Protein AF-A0A1H9SUN4-F1 (afdb_monomer)

pLDDT: mean 77.21, std 13.28, range [38.81, 92.25]

Nearest PDB structures (foldseek):
  4p0t-assembly2_B  TM=3.916E-01  e=3.018E+00  Homo sapiens
  4wau-assembly2_B  TM=3.631E-01  e=3.709E+00  Homo sapiens
  4wau-assembly1_A  TM=3.408E-01  e=3.233E+00  Homo sapiens
  6rxy-assembly1_CN  TM=1.981E-01  e=8.464E+00  Thermochaetoides thermophila

Sequence (82 aa):
MVFELIVVDTKEEADFINLTVAKPNDHRKTYAVFVGQTICGLHHRGVRPNRLTRWHRELTTEMELRWNAEVLIPSVRIKEAL

Foldseek 3Di:
DAEEEEEDADPVVQVVCQVVPDDDDPPYDYHYDYPPDDDDPDDDPNDFHQYYHYPPDDQDDPSSVVVCCVRNPPPPPPPDDD

Solvent-accessible surface area (backbone atoms only — not comparable to full-atom values)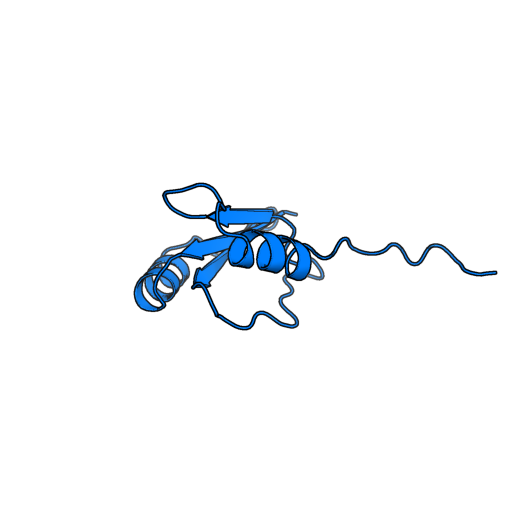: 5079 Å² total; per-residue (Å²): 116,47,28,34,35,36,37,35,82,40,63,67,57,14,53,52,45,55,73,67,53,72,77,68,52,94,55,44,38,75,44,46,38,28,69,89,60,88,82,76,90,63,66,58,96,88,39,50,46,71,42,81,45,52,67,97,49,79,79,80,48,71,70,49,49,51,48,49,55,67,56,47,54,71,83,72,74,81,73,74,87,129

Structure (mmCIF, N/CA/C/O backbone):
data_AF-A0A1H9SUN4-F1
#
_entry.id   AF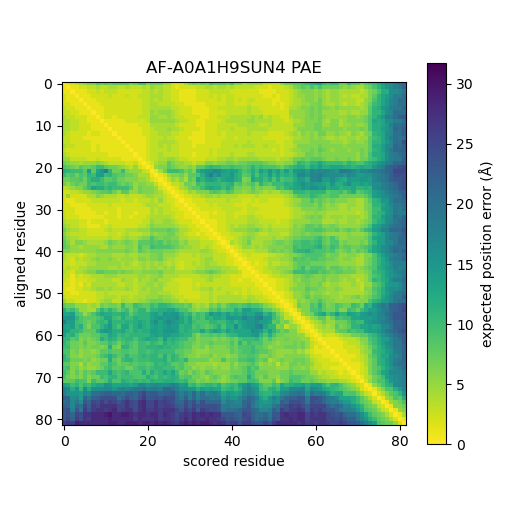-A0A1H9SUN4-F1
#
loop_
_atom_site.group_PDB
_atom_site.id
_atom_site.type_symbol
_atom_site.label_atom_id
_atom_site.label_alt_id
_atom_site.label_comp_id
_atom_site.label_asym_id
_atom_site.label_entity_id
_atom_site.label_seq_id
_atom_site.pdbx_PDB_ins_code
_atom_site.Cartn_x
_atom_site.Cartn_y
_atom_site.Cartn_z
_atom_site.occupancy
_atom_site.B_iso_or_equiv
_atom_site.auth_seq_id
_atom_site.auth_comp_id
_atom_site.auth_asym_id
_atom_site.auth_atom_id
_atom_site.pdbx_PDB_model_num
ATOM 1 N N . MET A 1 1 ? 14.648 -6.022 -8.048 1.00 80.81 1 MET A N 1
ATOM 2 C CA . MET A 1 1 ? 14.371 -5.105 -6.924 1.00 80.81 1 MET A CA 1
ATOM 3 C C . MET A 1 1 ? 12.906 -5.231 -6.537 1.00 80.81 1 MET A C 1
ATOM 5 O O . MET A 1 1 ? 12.062 -5.298 -7.425 1.00 80.81 1 MET A O 1
ATOM 9 N N . VAL A 1 2 ? 12.614 -5.323 -5.241 1.00 86.31 2 VAL A N 1
ATOM 10 C CA . VAL A 1 2 ? 11.246 -5.412 -4.708 1.00 86.31 2 VAL A CA 1
ATOM 11 C C . VAL A 1 2 ? 10.790 -4.015 -4.310 1.00 86.31 2 VAL A C 1
ATOM 13 O O . VAL A 1 2 ? 11.477 -3.358 -3.531 1.00 86.31 2 VAL A O 1
ATOM 16 N N . PHE A 1 3 ? 9.651 -3.566 -4.829 1.00 89.31 3 PHE A N 1
ATOM 17 C CA . PHE A 1 3 ? 8.957 -2.390 -4.319 1.00 89.31 3 PHE A CA 1
ATOM 18 C C . PHE A 1 3 ? 7.630 -2.853 -3.723 1.00 89.31 3 PHE A C 1
ATOM 20 O O . PHE A 1 3 ? 6.679 -3.164 -4.437 1.00 89.31 3 PHE A O 1
ATOM 27 N N . GLU A 1 4 ? 7.618 -2.944 -2.399 1.00 88.69 4 GLU A N 1
ATOM 28 C CA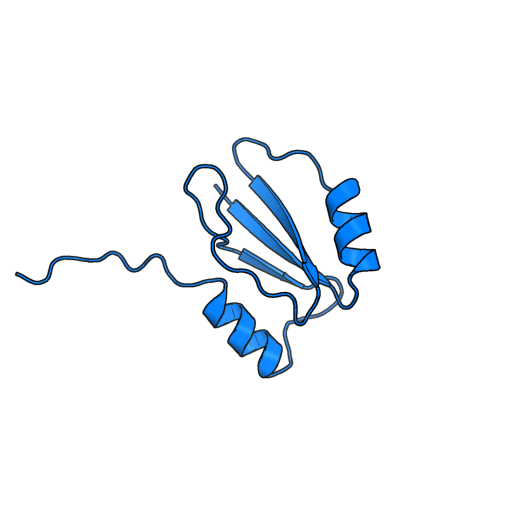 . GLU A 1 4 ? 6.498 -3.425 -1.608 1.00 88.69 4 GLU A CA 1
ATOM 29 C C . GLU A 1 4 ? 5.675 -2.261 -1.059 1.00 88.69 4 GLU A C 1
ATOM 31 O O . GLU A 1 4 ? 6.224 -1.339 -0.445 1.00 88.69 4 GLU A O 1
ATOM 36 N N . LEU A 1 5 ? 4.358 -2.330 -1.254 1.00 89.62 5 LEU A N 1
ATOM 37 C CA . LEU A 1 5 ? 3.410 -1.496 -0.532 1.00 89.62 5 LEU A CA 1
ATOM 38 C C . LEU A 1 5 ? 2.846 -2.252 0.666 1.00 89.62 5 LEU A C 1
ATOM 40 O O . LEU A 1 5 ? 2.375 -3.381 0.519 1.00 89.62 5 LEU A O 1
ATOM 44 N N . ILE A 1 6 ? 2.887 -1.614 1.834 1.00 89.38 6 ILE A N 1
ATOM 45 C CA . ILE A 1 6 ? 2.243 -2.107 3.050 1.00 89.38 6 ILE A CA 1
ATOM 46 C C . ILE A 1 6 ? 0.900 -1.407 3.194 1.00 89.38 6 ILE A C 1
ATOM 48 O O . ILE A 1 6 ? 0.857 -0.196 3.365 1.00 89.38 6 ILE A O 1
ATOM 52 N N . VAL A 1 7 ? -0.184 -2.169 3.144 1.00 86.94 7 VAL A N 1
ATOM 53 C CA . VAL A 1 7 ? -1.540 -1.654 3.322 1.00 86.94 7 VAL A CA 1
ATOM 54 C C . VAL A 1 7 ? -1.917 -1.695 4.793 1.00 86.94 7 VAL A C 1
ATOM 56 O O . VAL A 1 7 ? -1.852 -2.760 5.410 1.00 86.94 7 VAL A O 1
ATOM 59 N N . VAL A 1 8 ? -2.359 -0.561 5.320 1.00 88.12 8 VAL A N 1
ATOM 60 C CA . VAL A 1 8 ? -2.918 -0.415 6.670 1.00 88.12 8 VAL A CA 1
ATOM 61 C C . VAL A 1 8 ? -4.315 0.198 6.624 1.00 88.12 8 VAL A C 1
ATOM 63 O O . VAL A 1 8 ? -4.772 0.641 5.567 1.00 88.12 8 VAL A O 1
ATOM 66 N N . ASP A 1 9 ? -5.014 0.202 7.755 1.00 85.19 9 ASP A N 1
ATOM 67 C CA . ASP A 1 9 ? -6.390 0.692 7.822 1.00 85.19 9 ASP A CA 1
ATOM 68 C C . ASP A 1 9 ? -6.439 2.219 7.938 1.00 85.19 9 ASP A C 1
ATOM 70 O O . ASP A 1 9 ? -7.302 2.853 7.331 1.00 85.19 9 ASP A O 1
ATOM 74 N N . THR A 1 10 ? -5.493 2.815 8.668 1.00 89.38 10 THR A N 1
ATOM 75 C CA . THR A 1 10 ? -5.511 4.248 8.990 1.00 89.38 10 THR A CA 1
ATOM 76 C C . THR A 1 10 ? -4.312 5.005 8.430 1.00 89.38 10 THR A C 1
ATOM 78 O O . THR A 1 10 ? -3.230 4.455 8.202 1.00 89.38 10 THR A O 1
ATOM 81 N N . LYS A 1 11 ? -4.494 6.312 8.219 1.00 90.56 11 LYS A N 1
ATOM 82 C CA . LYS A 1 11 ? -3.417 7.198 7.773 1.00 90.56 11 LYS A CA 1
ATOM 83 C C . LYS A 1 11 ? -2.310 7.289 8.825 1.00 90.56 11 LYS A C 1
ATOM 85 O O . LYS A 1 11 ? -1.135 7.275 8.477 1.00 90.56 11 LYS A O 1
ATOM 90 N N . GLU A 1 12 ? -2.681 7.343 10.098 1.00 92.25 12 GLU A N 1
ATOM 91 C CA . GLU A 1 12 ? -1.764 7.459 11.230 1.00 92.25 12 GLU A CA 1
ATOM 92 C C . GLU A 1 12 ? -0.803 6.263 11.295 1.00 92.25 12 GLU A C 1
ATOM 94 O O . GLU A 1 12 ? 0.402 6.443 11.478 1.00 92.25 12 GLU A O 1
ATOM 99 N N . GLU A 1 13 ? -1.309 5.047 11.067 1.00 90.38 13 GLU A N 1
ATOM 100 C CA . GLU A 1 13 ? -0.481 3.842 10.948 1.00 90.38 13 GLU A CA 1
ATOM 101 C C . GLU A 1 13 ? 0.458 3.918 9.742 1.00 90.38 13 GLU A C 1
ATOM 103 O O . GLU A 1 13 ? 1.632 3.558 9.847 1.00 90.38 13 GLU A O 1
ATOM 108 N N . ALA A 1 14 ? -0.030 4.405 8.597 1.00 90.94 14 ALA A N 1
ATOM 109 C CA . ALA A 1 14 ? 0.774 4.502 7.383 1.00 90.94 14 ALA A CA 1
ATOM 110 C C . ALA A 1 14 ? 1.931 5.488 7.580 1.00 90.94 14 ALA A C 1
ATOM 112 O O . ALA A 1 14 ? 3.073 5.188 7.224 1.00 90.94 14 ALA A O 1
ATOM 113 N N . ASP A 1 15 ? 1.651 6.639 8.188 1.00 91.69 15 ASP A N 1
ATOM 114 C CA . ASP A 1 15 ? 2.645 7.658 8.513 1.00 91.69 15 ASP A CA 1
ATOM 115 C C . ASP A 1 15 ? 3.674 7.106 9.511 1.00 91.69 15 ASP A C 1
ATOM 117 O O . ASP A 1 15 ? 4.880 7.212 9.277 1.00 91.69 15 ASP A O 1
ATOM 121 N N . PHE A 1 16 ? 3.226 6.423 10.570 1.00 91.69 16 PHE A N 1
ATOM 122 C CA . PHE A 1 16 ? 4.116 5.791 11.546 1.00 91.69 16 PHE A CA 1
ATOM 123 C C . PHE A 1 16 ? 5.037 4.737 10.912 1.00 91.69 16 PHE A C 1
ATOM 125 O O . PHE A 1 16 ? 6.250 4.734 11.149 1.00 91.69 16 PHE A O 1
ATOM 132 N N . ILE A 1 17 ? 4.497 3.858 10.066 1.00 88.94 17 ILE A N 1
ATOM 133 C CA . ILE A 1 17 ? 5.294 2.842 9.370 1.00 88.94 17 ILE A CA 1
ATOM 134 C C . ILE A 1 17 ? 6.275 3.514 8.406 1.00 88.94 17 ILE A C 1
ATOM 136 O O . ILE A 1 17 ? 7.445 3.150 8.372 1.00 88.94 17 ILE A O 1
ATOM 140 N N . ASN A 1 18 ? 5.859 4.534 7.657 1.00 90.44 18 ASN A N 1
ATOM 141 C CA . ASN A 1 18 ? 6.751 5.239 6.735 1.00 90.44 18 ASN A CA 1
ATOM 142 C C . ASN A 1 18 ? 7.904 5.972 7.438 1.00 90.44 18 ASN A C 1
ATOM 144 O O . ASN A 1 18 ? 8.975 6.115 6.846 1.00 90.44 18 ASN A O 1
ATOM 148 N N . LEU A 1 19 ? 7.709 6.406 8.686 1.00 88.75 19 LEU A N 1
ATOM 149 C CA . LEU A 1 19 ? 8.757 7.002 9.519 1.00 88.75 19 LEU A CA 1
ATOM 150 C C . LEU A 1 19 ? 9.732 5.961 10.088 1.00 88.75 19 LEU A C 1
ATOM 152 O O . LEU A 1 19 ? 10.896 6.281 10.329 1.00 88.75 19 LEU A O 1
ATOM 156 N N . THR A 1 20 ? 9.268 4.730 10.313 1.00 84.25 20 THR A N 1
ATOM 157 C CA . THR A 1 20 ? 10.034 3.667 10.988 1.00 84.25 20 THR A CA 1
ATOM 158 C C . THR A 1 20 ? 10.663 2.657 10.031 1.00 84.25 20 THR A C 1
ATOM 160 O O . THR A 1 20 ? 11.672 2.031 10.362 1.00 84.25 20 THR A O 1
ATOM 163 N N . VAL A 1 21 ? 10.109 2.497 8.829 1.00 79.69 21 VAL A N 1
ATOM 164 C CA . VAL A 1 21 ? 10.622 1.593 7.800 1.00 79.69 21 VAL A CA 1
ATOM 165 C C . VAL A 1 21 ? 12.021 2.022 7.369 1.00 79.69 21 VAL A C 1
ATOM 167 O O . VAL A 1 21 ? 12.286 3.186 7.061 1.00 79.69 21 VAL A O 1
ATOM 170 N N . ALA A 1 22 ? 12.924 1.040 7.315 1.00 65.38 22 ALA A N 1
ATOM 171 C CA . ALA A 1 22 ? 14.302 1.236 6.892 1.00 65.38 22 ALA A CA 1
ATOM 172 C C . ALA A 1 22 ? 14.377 1.974 5.546 1.00 65.38 22 ALA A C 1
ATOM 174 O O . ALA A 1 22 ? 13.608 1.706 4.615 1.00 65.38 22 ALA A O 1
ATOM 175 N N . LYS A 1 23 ? 15.346 2.895 5.434 1.00 72.75 23 LYS A N 1
ATOM 176 C CA . LYS A 1 23 ? 15.625 3.599 4.179 1.00 72.75 23 LYS A CA 1
ATOM 177 C C . LYS A 1 23 ? 15.787 2.578 3.043 1.00 72.75 23 LYS A C 1
ATOM 179 O O . LYS A 1 23 ? 16.374 1.518 3.273 1.00 72.75 23 LYS A O 1
ATOM 184 N N . PRO A 1 24 ? 15.282 2.881 1.833 1.00 73.50 24 PRO A N 1
ATOM 185 C CA . PRO A 1 24 ? 15.422 1.982 0.699 1.00 73.50 24 PRO A CA 1
ATOM 186 C C . PRO A 1 24 ? 16.872 1.560 0.517 1.00 73.50 24 PRO A C 1
ATOM 188 O O . PRO A 1 24 ? 17.766 2.405 0.488 1.00 73.50 24 PRO A O 1
ATOM 191 N N . ASN A 1 25 ? 17.075 0.257 0.374 1.00 76.62 25 ASN A N 1
ATOM 192 C CA . ASN A 1 25 ? 18.343 -0.299 -0.068 1.00 76.62 25 ASN A CA 1
ATOM 193 C C . ASN A 1 25 ? 18.221 -0.720 -1.537 1.00 76.62 25 ASN A C 1
ATOM 195 O O . ASN A 1 25 ? 17.144 -0.649 -2.132 1.00 76.62 25 ASN A O 1
ATOM 199 N N . ASP A 1 26 ? 19.321 -1.165 -2.135 1.00 77.88 26 ASP A N 1
ATOM 200 C CA . ASP A 1 26 ? 19.365 -1.480 -3.568 1.00 77.88 26 ASP A CA 1
ATOM 201 C C . ASP A 1 26 ? 18.458 -2.656 -3.976 1.00 77.88 26 ASP A C 1
ATOM 203 O O . ASP A 1 26 ? 18.130 -2.820 -5.152 1.00 77.88 26 ASP A O 1
ATOM 207 N N . HIS A 1 27 ? 17.997 -3.458 -3.015 1.00 83.12 27 HIS A N 1
ATOM 208 C CA . HIS A 1 27 ? 17.218 -4.665 -3.274 1.00 83.12 27 HIS A CA 1
ATOM 209 C C . HIS A 1 27 ? 15.737 -4.522 -2.918 1.00 83.12 27 HIS A C 1
ATOM 211 O O . HIS A 1 27 ? 14.906 -5.203 -3.532 1.00 83.12 27 HIS A O 1
ATOM 217 N N . ARG A 1 28 ? 15.393 -3.641 -1.972 1.00 86.19 28 ARG A N 1
ATOM 218 C CA . ARG A 1 28 ? 14.042 -3.474 -1.435 1.00 86.19 28 ARG A CA 1
ATOM 219 C C . ARG A 1 28 ? 13.722 -2.009 -1.129 1.00 86.19 28 ARG A C 1
ATOM 221 O O . ARG A 1 28 ? 14.438 -1.326 -0.397 1.00 86.19 28 ARG A O 1
ATOM 228 N N . LYS A 1 29 ? 12.567 -1.574 -1.624 1.00 88.81 29 LYS A N 1
ATOM 229 C CA . LYS A 1 29 ? 11.842 -0.386 -1.178 1.00 88.81 29 LYS A CA 1
ATOM 230 C C . LYS A 1 29 ? 10.536 -0.843 -0.541 1.00 88.81 29 LYS A C 1
ATOM 232 O O . LYS A 1 29 ? 9.812 -1.637 -1.134 1.00 88.81 29 LYS A O 1
ATOM 237 N N . THR A 1 30 ? 10.234 -0.296 0.625 1.00 90.31 30 THR A N 1
ATOM 238 C CA . THR A 1 30 ? 8.946 -0.467 1.293 1.00 90.31 30 THR A CA 1
ATOM 239 C C . THR A 1 30 ? 8.302 0.906 1.463 1.00 90.31 30 THR A C 1
ATOM 241 O O . THR A 1 30 ? 9.006 1.903 1.675 1.00 90.31 30 THR A O 1
ATOM 244 N N . TYR A 1 31 ? 6.986 0.972 1.290 1.00 90.00 31 TYR A N 1
ATOM 245 C CA . TYR A 1 31 ? 6.192 2.181 1.487 1.00 90.00 31 TYR A CA 1
ATOM 246 C C . TYR A 1 31 ? 4.810 1.801 2.014 1.00 90.00 31 TYR A C 1
ATOM 248 O O . TYR A 1 31 ? 4.157 0.935 1.444 1.00 90.00 31 TYR A O 1
ATOM 256 N N . ALA A 1 32 ? 4.380 2.406 3.113 1.00 90.75 32 ALA A N 1
ATOM 257 C CA . ALA A 1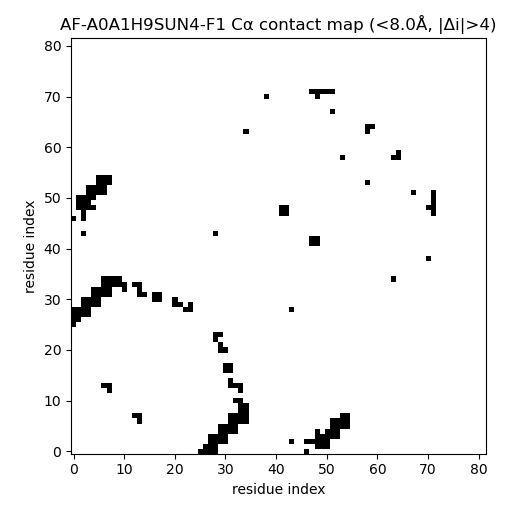 32 ? 3.068 2.159 3.684 1.00 90.75 32 ALA A CA 1
ATOM 258 C C . ALA A 1 32 ? 2.017 3.097 3.088 1.00 90.75 32 ALA A C 1
ATOM 260 O O . ALA A 1 32 ? 2.288 4.269 2.823 1.00 90.75 32 ALA A O 1
ATOM 261 N N . VAL A 1 33 ? 0.825 2.554 2.883 1.00 89.56 33 VAL A N 1
ATOM 262 C CA . VAL A 1 33 ? -0.347 3.207 2.306 1.00 89.56 33 VAL A CA 1
ATOM 263 C C . VAL A 1 33 ? -1.580 2.789 3.096 1.00 89.56 33 VAL A C 1
ATOM 265 O O . VAL A 1 33 ? -1.648 1.664 3.588 1.00 89.56 33 VAL A O 1
ATOM 268 N N . PHE A 1 34 ? -2.563 3.671 3.215 1.00 87.31 34 PH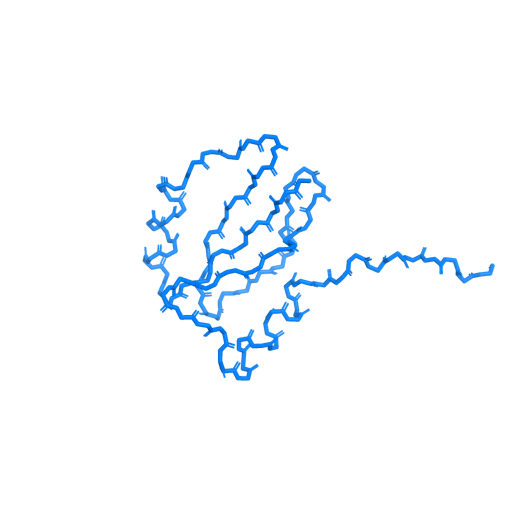E A N 1
ATOM 269 C CA . PHE A 1 34 ? -3.822 3.355 3.893 1.00 87.31 34 PHE A CA 1
ATOM 270 C C . PHE 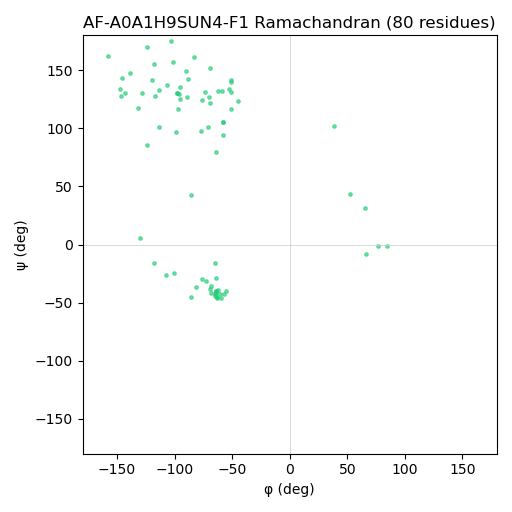A 1 34 ? -4.939 3.050 2.889 1.00 87.31 34 PHE A C 1
ATOM 272 O O . PHE A 1 34 ? -4.883 3.460 1.726 1.00 87.31 34 PHE A O 1
ATOM 279 N N . VAL A 1 35 ? -5.962 2.309 3.320 1.00 80.06 35 VAL A N 1
ATOM 280 C CA . VAL A 1 35 ? -7.123 1.998 2.471 1.00 80.06 35 VAL A CA 1
ATOM 281 C C . VAL A 1 35 ? -7.812 3.283 2.004 1.00 80.06 35 VAL A C 1
ATOM 283 O O . VAL A 1 35 ? -8.104 4.171 2.797 1.00 80.06 35 VAL A O 1
ATOM 286 N N . GLY A 1 36 ? -8.104 3.369 0.704 1.00 76.69 36 GLY A N 1
ATOM 287 C CA . GLY A 1 36 ? -8.732 4.548 0.097 1.00 76.69 36 GLY A CA 1
ATOM 288 C C . GLY A 1 36 ? -7.744 5.650 -0.296 1.00 76.69 36 GLY A C 1
ATOM 289 O O . GLY A 1 36 ? -8.154 6.655 -0.874 1.00 76.69 36 GLY A O 1
ATOM 290 N N . GLN A 1 37 ? -6.445 5.468 -0.041 1.00 84.31 37 GLN A N 1
ATOM 291 C CA . GLN A 1 37 ? -5.416 6.366 -0.546 1.00 84.31 37 GLN A CA 1
ATOM 292 C C . GLN A 1 37 ? -5.253 6.212 -2.063 1.00 84.31 37 GLN A C 1
ATOM 294 O O . GLN A 1 37 ? -4.980 5.126 -2.577 1.00 84.31 37 GLN A O 1
ATOM 299 N N . THR A 1 38 ? -5.335 7.327 -2.787 1.00 81.00 38 THR A N 1
ATOM 300 C CA . THR A 1 38 ? -4.981 7.369 -4.208 1.00 81.00 38 THR A CA 1
ATOM 301 C C . THR A 1 38 ? -3.473 7.192 -4.377 1.00 81.00 38 THR A C 1
ATOM 303 O O . THR A 1 38 ? -2.687 7.998 -3.875 1.00 81.00 38 THR A O 1
ATOM 306 N N . ILE A 1 39 ? -3.061 6.166 -5.123 1.00 77.00 39 ILE A N 1
ATOM 307 C CA . ILE A 1 39 ? -1.653 5.876 -5.421 1.00 77.00 39 ILE A CA 1
ATOM 308 C C . ILE A 1 39 ? -1.418 5.807 -6.926 1.00 77.00 39 ILE A C 1
ATOM 310 O O . ILE A 1 39 ? -1.414 4.748 -7.544 1.00 77.00 39 ILE A O 1
ATOM 314 N N . CYS A 1 40 ? -1.187 6.980 -7.512 1.00 75.81 40 CYS A N 1
ATOM 315 C CA . CYS A 1 40 ? -0.847 7.140 -8.921 1.00 75.81 40 CYS A CA 1
ATOM 316 C C . CYS A 1 40 ? 0.635 7.500 -9.066 1.00 75.81 40 CYS A C 1
ATOM 318 O O . CYS A 1 40 ? 1.147 8.341 -8.331 1.00 75.81 40 CYS A O 1
ATOM 320 N N . GLY A 1 41 ? 1.324 6.892 -10.036 1.00 78.50 41 GLY A N 1
ATOM 321 C CA . GLY A 1 41 ? 2.695 7.284 -10.385 1.00 78.50 41 GLY A CA 1
ATOM 322 C C . GLY A 1 41 ? 3.728 7.028 -9.283 1.00 78.50 41 GLY A C 1
ATOM 323 O O . GLY A 1 41 ? 4.693 7.778 -9.150 1.00 78.50 41 GLY A O 1
ATOM 324 N N . LEU A 1 42 ? 3.543 5.992 -8.462 1.00 83.94 42 LEU A N 1
ATOM 325 C CA . LEU A 1 42 ? 4.592 5.569 -7.540 1.00 83.94 42 LEU A CA 1
ATOM 326 C C . LEU A 1 42 ? 5.680 4.809 -8.299 1.00 83.94 42 LEU A C 1
ATOM 328 O O . LEU A 1 42 ? 5.425 3.803 -8.965 1.00 83.94 42 LEU A O 1
ATOM 332 N N . HIS A 1 43 ? 6.916 5.279 -8.162 1.00 85.56 43 HIS A N 1
ATOM 333 C CA . HIS A 1 43 ? 8.090 4.634 -8.734 1.00 85.56 43 HIS A CA 1
ATOM 334 C C . HIS A 1 43 ? 9.285 4.815 -7.804 1.00 85.56 43 HIS A C 1
ATOM 336 O O . HIS A 1 43 ? 9.484 5.880 -7.220 1.00 85.56 43 HIS A O 1
ATOM 342 N N . HIS A 1 44 ? 10.128 3.794 -7.716 1.00 85.62 44 HIS A N 1
ATOM 343 C CA . HIS A 1 44 ? 11.422 3.889 -7.064 1.00 85.62 44 HIS A CA 1
ATOM 344 C C . HIS A 1 44 ? 12.481 3.281 -7.976 1.00 85.62 44 HIS A C 1
ATOM 346 O O . HIS A 1 44 ? 12.414 2.099 -8.303 1.00 85.62 44 HIS A O 1
ATOM 352 N N . ARG A 1 45 ? 13.441 4.106 -8.416 1.00 84.81 45 ARG A N 1
ATOM 353 C CA . ARG A 1 45 ? 14.514 3.703 -9.347 1.00 84.81 45 ARG A CA 1
ATOM 354 C C . ARG A 1 45 ? 13.985 3.015 -10.618 1.00 84.81 45 ARG A C 1
ATOM 356 O O . ARG A 1 45 ? 14.495 1.984 -11.037 1.00 84.81 45 ARG A O 1
ATOM 363 N N . GLY A 1 46 ? 12.913 3.561 -11.195 1.00 83.19 46 GLY A N 1
ATOM 364 C CA . GLY A 1 46 ? 12.269 3.009 -12.395 1.00 83.19 46 GLY A CA 1
ATOM 365 C C . GLY A 1 46 ? 11.400 1.768 -12.155 1.00 83.19 46 GLY A C 1
ATOM 366 O O . GLY A 1 46 ? 10.781 1.277 -13.094 1.00 83.19 46 GLY A O 1
ATOM 367 N N . VAL A 1 47 ? 11.304 1.275 -10.917 1.00 84.94 47 VAL A N 1
ATOM 368 C CA . VAL A 1 47 ? 10.465 0.127 -10.551 1.00 84.94 47 VAL A CA 1
ATOM 369 C C . VAL A 1 47 ? 9.145 0.630 -9.973 1.00 84.94 47 VAL A C 1
ATOM 371 O O . VAL A 1 47 ? 9.143 1.498 -9.099 1.00 84.94 47 VAL A O 1
ATOM 374 N N . ARG A 1 48 ? 8.022 0.102 -10.464 1.00 86.38 48 ARG A N 1
ATOM 375 C CA . ARG A 1 48 ? 6.685 0.318 -9.884 1.00 86.38 48 ARG A CA 1
ATOM 376 C C . ARG A 1 48 ? 6.442 -0.653 -8.721 1.00 86.38 48 ARG A C 1
ATOM 378 O O . ARG A 1 48 ? 7.140 -1.667 -8.651 1.00 86.38 48 ARG A O 1
ATOM 385 N N . PRO A 1 49 ? 5.472 -0.378 -7.831 1.00 87.75 49 PRO A N 1
ATOM 386 C CA . PRO A 1 49 ? 4.985 -1.366 -6.879 1.00 87.75 49 PRO A CA 1
ATOM 387 C C . PRO A 1 49 ? 4.758 -2.723 -7.547 1.00 87.75 49 PRO A C 1
ATOM 389 O O . PRO A 1 49 ? 4.058 -2.823 -8.549 1.00 87.75 49 PRO A O 1
ATOM 392 N N . ASN A 1 50 ? 5.405 -3.756 -7.019 1.00 85.12 50 ASN A N 1
ATOM 393 C CA . ASN A 1 50 ? 5.329 -5.116 -7.555 1.00 85.12 50 ASN A CA 1
ATOM 394 C C . ASN A 1 50 ? 5.005 -6.156 -6.481 1.00 85.12 50 ASN A C 1
ATOM 396 O O . ASN A 1 50 ? 4.995 -7.355 -6.752 1.00 85.12 50 ASN A O 1
ATOM 400 N N . ARG A 1 51 ? 4.722 -5.687 -5.266 1.00 85.19 51 ARG A N 1
ATOM 401 C CA . ARG A 1 51 ? 4.249 -6.494 -4.153 1.00 85.19 51 ARG A CA 1
ATOM 402 C C . ARG A 1 51 ? 3.315 -5.655 -3.293 1.00 85.19 51 ARG A C 1
ATOM 404 O O . ARG A 1 51 ? 3.642 -4.516 -2.967 1.00 85.19 51 ARG A O 1
ATOM 411 N N . LEU A 1 52 ? 2.180 -6.231 -2.924 1.00 84.44 52 LEU A N 1
ATOM 412 C CA . LEU A 1 52 ? 1.251 -5.656 -1.963 1.00 84.44 52 LEU A CA 1
ATOM 413 C C . LEU A 1 52 ? 1.177 -6.606 -0.772 1.00 84.44 52 LEU A C 1
ATOM 415 O O . LEU A 1 52 ? 0.936 -7.799 -0.951 1.00 84.44 52 LEU A O 1
ATOM 419 N N . THR A 1 53 ? 1.387 -6.083 0.427 1.00 83.88 53 THR A N 1
ATOM 420 C CA . THR A 1 53 ? 1.249 -6.845 1.666 1.00 83.88 53 THR A CA 1
ATOM 421 C C . THR A 1 53 ? 0.335 -6.057 2.579 1.00 83.88 53 THR A C 1
ATOM 423 O O . THR A 1 53 ? 0.541 -4.864 2.776 1.00 83.88 53 THR A O 1
ATOM 426 N N . ARG A 1 54 ? -0.686 -6.693 3.144 1.00 79.19 54 ARG A N 1
ATOM 427 C CA . ARG A 1 54 ? -1.521 -6.043 4.147 1.00 79.19 54 ARG A CA 1
ATOM 428 C C . ARG A 1 54 ? -1.033 -6.396 5.539 1.00 79.19 54 ARG A C 1
ATOM 430 O O . ARG A 1 54 ? -0.693 -7.541 5.828 1.00 79.19 54 ARG A O 1
ATOM 437 N N . TRP A 1 55 ? -0.959 -5.379 6.383 1.00 69.69 55 TRP A N 1
ATOM 438 C CA . TRP A 1 55 ? -0.562 -5.535 7.767 1.00 69.69 55 TRP A CA 1
ATOM 439 C C . TRP A 1 55 ? -1.721 -6.205 8.538 1.00 69.69 55 TRP A C 1
ATOM 441 O O . TRP A 1 55 ? -2.880 -5.831 8.379 1.00 69.69 55 TRP A O 1
ATOM 451 N N . HIS A 1 56 ? -1.420 -7.252 9.312 1.00 63.28 56 HIS A N 1
ATOM 452 C CA . HIS A 1 56 ? -2.346 -8.015 10.174 1.00 63.28 56 HIS A CA 1
ATOM 453 C C . HIS A 1 56 ? -3.476 -8.862 9.544 1.00 63.28 56 HIS A C 1
ATOM 455 O O . HIS A 1 56 ? -4.086 -9.630 10.286 1.00 63.28 56 HIS A O 1
ATOM 461 N N . ARG A 1 57 ? -3.758 -8.812 8.232 1.00 68.25 57 ARG A N 1
ATOM 462 C CA . ARG A 1 57 ? -4.756 -9.704 7.593 1.00 68.25 57 ARG A CA 1
ATOM 463 C C . ARG A 1 57 ? -4.559 -9.864 6.088 1.00 68.25 57 ARG A C 1
ATOM 465 O O . ARG A 1 57 ? -3.919 -9.030 5.460 1.00 68.25 57 ARG A O 1
ATOM 472 N N . GLU A 1 58 ? -5.150 -10.904 5.504 1.00 68.12 58 GLU A N 1
ATOM 473 C CA . GLU A 1 58 ? -5.235 -11.052 4.046 1.00 68.12 58 GLU A CA 1
ATOM 474 C C . GLU A 1 58 ? -6.183 -10.010 3.422 1.00 68.12 58 GLU A C 1
ATOM 476 O O . GLU A 1 58 ? -7.135 -9.541 4.057 1.00 68.12 58 GLU A O 1
ATOM 481 N N . LEU A 1 59 ? -5.920 -9.650 2.160 1.00 65.75 59 LEU A N 1
ATOM 482 C CA . LEU A 1 59 ? -6.787 -8.790 1.346 1.00 65.75 59 LEU A CA 1
ATOM 483 C C . LEU A 1 59 ? -8.049 -9.579 0.993 1.00 65.75 59 LEU A C 1
ATOM 485 O O . LEU A 1 59 ? -8.021 -10.448 0.127 1.00 65.75 59 LEU A O 1
ATOM 489 N N . THR A 1 60 ? -9.138 -9.311 1.699 1.00 69.00 60 THR A N 1
ATOM 490 C CA . THR A 1 60 ? -10.341 -10.160 1.686 1.00 69.00 60 THR A CA 1
ATOM 491 C C . THR A 1 60 ? -11.567 -9.433 1.161 1.00 69.00 60 THR A C 1
ATOM 493 O O . THR A 1 60 ? -12.539 -10.086 0.789 1.00 69.00 60 THR A O 1
ATOM 496 N N . THR A 1 61 ? -11.547 -8.099 1.088 1.00 73.00 61 THR A N 1
ATOM 497 C CA . THR A 1 61 ? -12.677 -7.348 0.530 1.00 73.00 61 THR A CA 1
ATOM 498 C C . THR A 1 61 ? -12.522 -7.135 -0.975 1.00 73.00 61 THR A C 1
ATOM 500 O O . THR A 1 61 ? -11.416 -7.007 -1.499 1.00 73.00 61 THR A O 1
ATOM 503 N N . GLU A 1 62 ? -13.641 -7.062 -1.696 1.00 74.69 62 GLU A N 1
ATOM 504 C CA . GLU A 1 62 ? -13.645 -6.825 -3.146 1.00 74.69 62 GLU A CA 1
ATOM 505 C C . GLU A 1 62 ? -12.886 -5.541 -3.519 1.00 74.69 62 GLU A C 1
ATOM 507 O O . GLU A 1 62 ? -12.108 -5.521 -4.470 1.00 74.69 62 GLU A O 1
ATOM 512 N N . MET A 1 63 ? -13.045 -4.483 -2.721 1.00 67.56 63 MET A N 1
ATOM 513 C CA . MET A 1 63 ? -12.343 -3.214 -2.911 1.00 67.56 63 MET A CA 1
ATOM 514 C C . MET A 1 63 ? -10.822 -3.373 -2.787 1.00 67.56 63 MET A C 1
ATOM 516 O O . MET A 1 63 ? -10.072 -2.796 -3.566 1.00 67.56 63 MET A O 1
ATOM 520 N N . GLU A 1 64 ? -10.362 -4.195 -1.846 1.00 70.12 64 GLU A N 1
ATOM 521 C CA . GLU A 1 64 ? -8.941 -4.484 -1.640 1.00 70.12 64 GLU A CA 1
ATOM 522 C C . GLU A 1 64 ? -8.348 -5.300 -2.787 1.00 70.12 64 GLU A C 1
ATOM 524 O O . GLU A 1 64 ? -7.222 -5.044 -3.209 1.00 70.12 64 GLU A O 1
ATOM 529 N N . LEU A 1 65 ? -9.114 -6.255 -3.317 1.00 73.69 65 LEU A N 1
ATOM 530 C CA . LEU A 1 65 ? -8.715 -7.061 -4.468 1.00 73.69 65 LEU A CA 1
ATOM 531 C C . LEU A 1 65 ? -8.645 -6.222 -5.749 1.00 73.69 65 LEU A C 1
ATOM 533 O O . LEU A 1 65 ? -7.690 -6.355 -6.516 1.00 73.69 65 LEU A O 1
ATOM 537 N N . ARG A 1 66 ? -9.613 -5.320 -5.964 1.00 72.81 66 ARG A N 1
ATOM 538 C CA . ARG A 1 66 ? -9.595 -4.368 -7.088 1.00 72.81 66 ARG A CA 1
ATOM 539 C C . ARG A 1 66 ? -8.404 -3.428 -6.982 1.00 72.81 66 ARG A C 1
ATOM 541 O O . ARG A 1 66 ? -7.666 -3.267 -7.948 1.00 72.81 66 ARG A O 1
ATOM 548 N N . TRP A 1 67 ? -8.153 -2.901 -5.790 1.00 72.44 67 TRP A N 1
ATOM 549 C CA . TRP A 1 67 ? -7.005 -2.040 -5.553 1.00 72.44 67 TRP A CA 1
ATOM 550 C C . TRP A 1 67 ? -5.676 -2.775 -5.754 1.00 72.44 67 TRP A C 1
ATOM 552 O O . TRP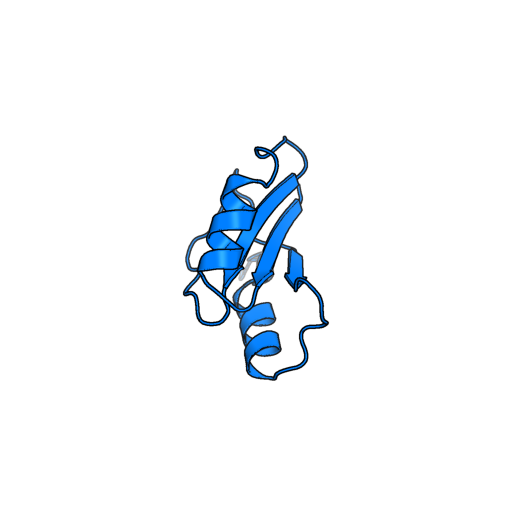 A 1 67 ? -4.773 -2.247 -6.391 1.00 72.44 67 TRP A O 1
ATOM 562 N N . ASN A 1 68 ? -5.565 -4.035 -5.323 1.00 72.62 68 ASN A N 1
ATOM 563 C CA . ASN A 1 68 ? -4.396 -4.863 -5.615 1.00 72.62 68 ASN A CA 1
ATOM 564 C C . ASN A 1 68 ? -4.143 -4.995 -7.131 1.00 72.62 68 ASN A C 1
ATOM 566 O O . ASN A 1 68 ? -3.004 -4.864 -7.574 1.00 72.62 68 ASN A O 1
ATOM 570 N N . ALA A 1 69 ? -5.195 -5.197 -7.932 1.00 70.12 69 ALA A N 1
ATOM 571 C CA . ALA A 1 69 ? -5.093 -5.276 -9.391 1.00 70.12 69 ALA A CA 1
ATOM 572 C C . ALA A 1 69 ? -4.721 -3.932 -10.050 1.00 70.12 69 ALA A C 1
ATOM 574 O O . ALA A 1 69 ? -3.972 -3.912 -11.027 1.00 70.12 69 ALA A O 1
ATOM 575 N N . GLU A 1 70 ? -5.207 -2.813 -9.510 1.00 71.12 70 GLU A N 1
ATOM 576 C CA . GLU A 1 70 ? -4.878 -1.459 -9.979 1.00 71.12 70 GLU A CA 1
ATOM 577 C C . GLU A 1 70 ? -3.461 -1.022 -9.607 1.00 71.12 70 GLU A C 1
ATOM 579 O O . GLU A 1 70 ? -2.841 -0.243 -10.323 1.00 71.12 70 GLU A O 1
ATOM 584 N N . VAL A 1 71 ? -2.942 -1.497 -8.479 1.00 71.94 71 VAL A N 1
ATOM 585 C CA . VAL A 1 71 ? -1.624 -1.111 -7.968 1.00 71.94 71 VAL A CA 1
ATOM 586 C C . VAL A 1 71 ? -0.532 -1.965 -8.581 1.00 71.94 71 VAL A C 1
ATOM 588 O O . VAL A 1 71 ? 0.497 -1.450 -9.023 1.00 71.94 71 VAL A O 1
ATOM 591 N N . LEU A 1 72 ? -0.760 -3.275 -8.633 1.00 71.62 72 LEU A N 1
ATOM 592 C CA . LEU A 1 72 ? 0.159 -4.236 -9.224 1.00 71.62 72 LEU A CA 1
ATOM 593 C C . LEU A 1 72 ? -0.082 -4.360 -10.727 1.00 71.62 72 LEU A C 1
ATOM 595 O O . LEU A 1 72 ? -0.075 -5.477 -11.248 1.00 71.62 72 LEU A O 1
ATOM 599 N N . ILE A 1 73 ? -0.294 -3.229 -11.425 1.00 63.72 73 ILE A N 1
ATOM 600 C CA . ILE A 1 73 ? -0.434 -3.231 -12.884 1.00 63.72 73 IL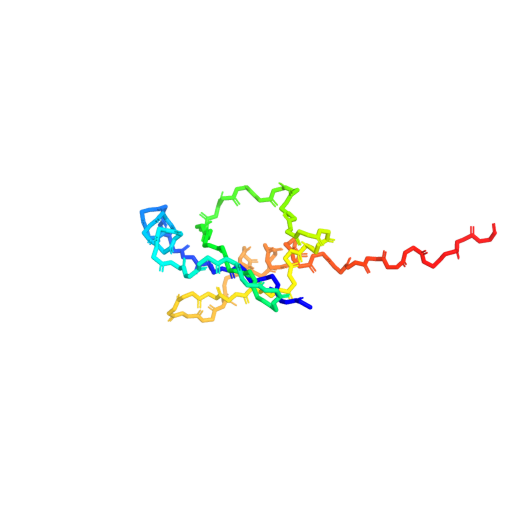E A CA 1
ATOM 601 C C . ILE A 1 73 ? 0.773 -3.994 -13.421 1.00 63.72 73 ILE A C 1
ATOM 603 O O . ILE A 1 73 ? 1.910 -3.543 -13.210 1.00 63.72 73 ILE A O 1
ATOM 607 N N . PRO A 1 74 ? 0.564 -5.144 -14.089 1.00 54.06 74 PRO A N 1
ATOM 608 C CA . PRO A 1 74 ? 1.659 -5.854 -14.708 1.00 54.06 74 PRO A CA 1
ATOM 609 C C . PRO A 1 74 ? 2.371 -4.835 -15.582 1.00 54.06 74 PRO A C 1
ATOM 611 O O . PRO A 1 74 ? 1.711 -4.073 -16.292 1.00 54.06 74 PRO A O 1
ATOM 614 N N . SER A 1 75 ? 3.701 -4.773 -15.522 1.00 49.25 75 SER A N 1
ATOM 615 C CA . SER A 1 75 ? 4.443 -4.065 -16.554 1.00 49.25 75 SER A CA 1
ATOM 616 C C . SER A 1 75 ? 4.053 -4.746 -17.858 1.00 49.25 75 SER A C 1
ATOM 618 O O . SER A 1 75 ? 4.582 -5.816 -18.173 1.00 49.25 75 SER A O 1
ATOM 620 N N . VAL A 1 76 ? 3.053 -4.208 -18.556 1.00 46.84 76 VAL A N 1
ATOM 621 C CA . VAL A 1 76 ? 2.677 -4.670 -19.876 1.00 46.84 76 VAL A CA 1
ATOM 622 C C . VAL A 1 76 ? 3.961 -4.484 -20.650 1.00 46.84 76 VAL A C 1
ATOM 624 O O . VAL A 1 76 ? 4.384 -3.358 -20.914 1.00 46.84 76 VAL A O 1
ATOM 627 N N . ARG A 1 77 ? 4.654 -5.592 -20.931 1.00 45.75 77 ARG A N 1
ATOM 628 C CA . ARG A 1 77 ? 5.576 -5.584 -22.047 1.00 45.75 77 ARG A CA 1
ATOM 629 C C . ARG A 1 77 ? 4.666 -5.224 -23.199 1.00 45.75 77 ARG A C 1
ATOM 631 O O . ARG A 1 77 ? 3.852 -6.050 -23.606 1.00 45.75 77 ARG A O 1
ATOM 638 N N . ILE A 1 78 ? 4.764 -3.988 -23.665 1.00 49.12 78 ILE A N 1
ATOM 639 C CA . ILE A 1 78 ? 4.330 -3.639 -25.004 1.00 49.12 78 ILE A CA 1
ATOM 640 C C . ILE A 1 78 ? 5.266 -4.455 -25.899 1.00 49.12 78 ILE A C 1
ATOM 642 O O . ILE A 1 78 ? 6.328 -3.998 -26.304 1.00 49.12 78 ILE A O 1
ATOM 646 N N . LYS A 1 79 ? 4.956 -5.743 -26.063 1.00 42.91 79 LYS A N 1
ATOM 647 C CA . LYS A 1 79 ? 5.472 -6.536 -27.160 1.00 42.91 79 LYS A CA 1
ATOM 648 C C . LYS A 1 79 ? 4.634 -6.100 -28.347 1.00 42.91 79 LYS A C 1
ATOM 650 O O . LYS A 1 79 ? 3.476 -6.482 -28.447 1.00 42.91 79 LYS A O 1
ATOM 655 N N . GLU A 1 80 ? 5.234 -5.186 -29.101 1.00 53.81 80 GLU A N 1
ATOM 656 C CA . GLU A 1 80 ? 5.185 -5.100 -30.559 1.00 53.81 80 GLU A CA 1
ATOM 657 C C . GLU A 1 80 ? 3.830 -5.450 -31.183 1.00 53.81 80 GLU A C 1
ATOM 659 O O . GLU A 1 80 ? 3.492 -6.616 -31.378 1.00 53.81 80 GLU A O 1
ATOM 664 N N . ALA A 1 81 ? 3.090 -4.411 -31.567 1.00 42.12 81 ALA A N 1
ATOM 665 C CA . ALA A 1 81 ? 2.157 -4.514 -32.674 1.00 42.12 81 ALA A CA 1
ATOM 666 C C . ALA A 1 81 ? 2.848 -3.927 -33.915 1.00 42.12 81 ALA A C 1
ATOM 668 O O . ALA A 1 81 ? 2.865 -2.711 -34.071 1.00 42.12 81 ALA A O 1
ATOM 669 N N . LEU A 1 82 ? 3.410 -4.855 -34.704 1.00 38.81 82 LEU A N 1
ATOM 670 C CA . LEU A 1 82 ? 3.690 -4.838 -36.152 1.00 38.81 82 LEU A CA 1
ATOM 671 C C . LEU A 1 82 ? 4.584 -3.728 -36.726 1.00 38.81 82 LEU A C 1
ATOM 673 O O . LEU A 1 82 ? 4.134 -2.569 -36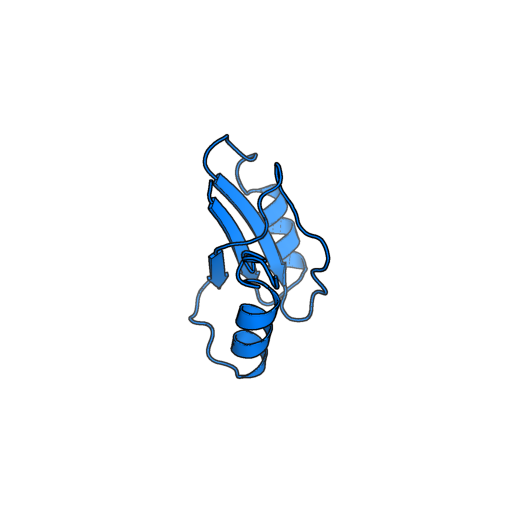.833 1.00 38.81 82 LEU A O 1
#

Radius of gyration: 13.76 Å; Cα contacts (8 Å, |Δi|>4): 102; chains: 1; bounding box: 33×19×48 Å

Mean predicted aligned error: 8.11 Å

Secondary structure (DSSP, 8-state):
-EEEEEEESSHHHHHHHHHHSPPP-SSEEEEEEETT----S--BTTB---EEEESSS---SHHHHHHHHHHS----------